Protein AF-A0A453LAT6-F1 (afdb_monomer_lite)

Radius of gyration: 29.95 Å; chains: 1; bounding box: 40×72×90 Å

Secondary structure (DSSP, 8-state):
-HHHHHHHHHHHHHHHHHHHHHHT--GGGTTHHHHHHHHHHHHHHHHHHHHHHHHT---HHHHHHHHHHHHHHHHHHHHHHHIIIIIHHHHSPPTT--SPPPPHHHHHHHHHHHHHHHHHHHHHHHHHHHHHHTTTTT-----S---------------------------------

Organism: Aegilops tauschii subsp. strangulata (NCBI:txid200361)

Structure (mmCIF, N/CA/C/O backbone):
data_AF-A0A453LAT6-F1
#
_entry.id   AF-A0A453LAT6-F1
#
loop_
_atom_site.group_PDB
_atom_site.id
_atom_site.type_symbol
_atom_site.label_atom_id
_atom_site.label_alt_id
_atom_site.label_comp_id
_atom_site.label_asym_id
_atom_site.label_entity_id
_atom_site.label_seq_id
_atom_site.pdbx_PDB_ins_code
_atom_site.Cartn_x
_atom_site.Cartn_y
_atom_site.Cartn_z
_atom_site.occupancy
_atom_site.B_iso_or_equiv
_atom_site.auth_seq_id
_atom_site.auth_comp_id
_atom_site.auth_asym_id
_atom_site.auth_atom_id
_atom_site.pdbx_PDB_model_num
ATOM 1 N N . SER A 1 1 ? 9.313 -7.463 5.739 1.00 73.19 1 SER A N 1
ATOM 2 C CA . SER A 1 1 ? 9.212 -8.700 4.926 1.00 73.19 1 SER A CA 1
ATOM 3 C C . SER A 1 1 ? 7.743 -9.042 4.680 1.00 73.19 1 SER A C 1
ATOM 5 O O . SER A 1 1 ? 6.926 -8.699 5.528 1.00 73.19 1 SER A O 1
ATOM 7 N N . ARG A 1 2 ? 7.399 -9.696 3.554 1.00 80.56 2 ARG A N 1
ATOM 8 C CA . ARG A 1 2 ? 6.024 -10.134 3.216 1.00 80.56 2 ARG A CA 1
ATOM 9 C C . ARG A 1 2 ? 5.416 -11.017 4.311 1.00 80.56 2 ARG A C 1
ATOM 11 O O . ARG A 1 2 ? 4.301 -10.762 4.738 1.00 80.56 2 ARG A O 1
ATOM 18 N N . GLN A 1 3 ? 6.182 -11.986 4.813 1.00 81.06 3 GLN A N 1
ATOM 19 C CA . GLN A 1 3 ? 5.735 -12.907 5.867 1.00 81.06 3 GLN A CA 1
ATOM 20 C C . GLN A 1 3 ? 5.352 -12.173 7.156 1.00 81.06 3 GLN A C 1
ATOM 22 O O . GLN A 1 3 ? 4.339 -12.493 7.766 1.00 81.06 3 GLN A O 1
ATOM 27 N N . LYS A 1 4 ? 6.126 -11.145 7.537 1.00 84.25 4 LYS A N 1
ATOM 28 C CA . LYS A 1 4 ? 5.795 -10.290 8.684 1.00 84.25 4 LYS A CA 1
ATOM 29 C C . LYS A 1 4 ? 4.454 -9.585 8.466 1.00 84.25 4 LYS A C 1
ATOM 31 O O . LYS A 1 4 ? 3.589 -9.689 9.318 1.00 84.25 4 LYS A O 1
ATOM 36 N N . ALA A 1 5 ? 4.259 -8.955 7.305 1.00 79.12 5 ALA A N 1
ATOM 37 C CA . ALA A 1 5 ? 3.007 -8.265 6.993 1.00 79.12 5 ALA A CA 1
ATOM 38 C C . ALA A 1 5 ? 1.793 -9.214 6.959 1.00 79.12 5 ALA A C 1
ATOM 40 O O . ALA A 1 5 ? 0.719 -8.835 7.405 1.00 79.12 5 ALA A O 1
ATOM 41 N N . GLN A 1 6 ? 1.961 -10.456 6.489 1.00 81.12 6 GLN A N 1
ATOM 42 C CA . GLN A 1 6 ? 0.904 -11.475 6.548 1.00 81.12 6 GLN A CA 1
ATOM 43 C C . GLN A 1 6 ? 0.590 -11.904 7.986 1.00 81.12 6 GLN A C 1
ATOM 45 O O . GLN A 1 6 ? -0.576 -12.039 8.339 1.00 81.12 6 GLN A O 1
ATOM 50 N N . GLY A 1 7 ? 1.616 -12.105 8.817 1.00 83.94 7 GLY A N 1
ATOM 51 C CA . GLY A 1 7 ? 1.421 -12.416 10.232 1.00 83.94 7 GLY A CA 1
ATOM 52 C C . GLY A 1 7 ? 0.743 -11.272 10.984 1.00 83.94 7 GLY A C 1
ATOM 53 O O . GLY A 1 7 ? -0.131 -11.518 11.808 1.00 83.94 7 GLY A O 1
ATOM 54 N N . ASP A 1 8 ? 1.105 -10.028 10.673 1.00 81.81 8 ASP A N 1
ATOM 55 C CA . ASP A 1 8 ? 0.485 -8.841 11.262 1.00 81.81 8 ASP A CA 1
ATOM 56 C C . ASP A 1 8 ? -0.980 -8.698 10.797 1.00 81.81 8 ASP A C 1
ATOM 58 O O . ASP A 1 8 ? -1.849 -8.473 11.635 1.00 81.81 8 ASP A O 1
ATOM 62 N N . LEU A 1 9 ? -1.293 -8.960 9.518 1.00 81.88 9 LEU A N 1
ATOM 63 C CA . LEU A 1 9 ? -2.676 -9.019 9.015 1.00 81.88 9 LEU A CA 1
ATOM 64 C C . LEU A 1 9 ? -3.521 -10.057 9.771 1.00 81.88 9 LEU A C 1
ATOM 66 O O . LEU A 1 9 ? -4.593 -9.722 10.265 1.00 81.88 9 LEU A O 1
ATOM 70 N N . GLN A 1 10 ? -3.027 -11.291 9.913 1.00 85.00 10 GLN A N 1
ATOM 71 C CA . GLN A 1 10 ? -3.750 -12.357 10.623 1.00 85.00 10 GLN A CA 1
ATOM 72 C C . GLN A 1 10 ? -3.991 -12.018 12.097 1.00 85.00 10 GLN A C 1
ATOM 74 O O . GLN A 1 10 ? -5.068 -12.282 12.632 1.00 85.00 10 GLN A O 1
ATOM 79 N N . LYS A 1 11 ? -2.998 -11.413 12.761 1.00 82.12 11 LYS A N 1
ATOM 80 C CA . LYS A 1 11 ? -3.163 -10.921 14.134 1.00 82.12 11 LYS A CA 1
ATOM 81 C C . LYS A 1 11 ? -4.267 -9.872 14.197 1.00 82.12 11 LYS A C 1
ATOM 83 O O . LYS A 1 11 ? -5.170 -10.013 15.018 1.00 82.12 11 LYS A O 1
ATOM 88 N N . PHE A 1 12 ? -4.251 -8.886 13.301 1.00 76.94 12 PHE A N 1
ATOM 89 C CA . PHE A 1 12 ? -5.271 -7.840 13.276 1.00 76.94 12 PHE A CA 1
ATOM 90 C C . PHE A 1 12 ? -6.674 -8.372 12.997 1.00 76.94 12 PHE A C 1
ATOM 92 O O . PHE A 1 12 ? -7.608 -7.963 13.679 1.00 76.94 12 PHE A O 1
ATOM 99 N N . GLU A 1 13 ? -6.838 -9.308 12.063 1.00 81.06 13 GLU A N 1
ATOM 100 C CA . GLU A 1 13 ? -8.135 -9.949 11.805 1.00 81.06 13 GLU A CA 1
ATOM 101 C C . GLU A 1 13 ? -8.683 -10.644 13.060 1.00 81.06 13 GLU A C 1
ATOM 103 O O . GLU A 1 13 ? -9.868 -10.525 13.363 1.00 81.06 13 GLU A O 1
ATOM 108 N N . SER A 1 14 ? -7.819 -11.298 13.843 1.00 79.75 14 SER A N 1
ATOM 109 C CA . SER A 1 14 ? -8.217 -11.935 15.106 1.00 79.75 14 SER A CA 1
ATOM 110 C C . SER A 1 14 ? -8.538 -10.944 16.237 1.00 79.75 14 SER A C 1
ATOM 112 O O . SER A 1 14 ? -9.263 -11.279 17.176 1.00 79.75 14 SER A O 1
ATOM 114 N N . GLU A 1 15 ? -8.003 -9.724 16.165 1.00 76.50 15 GLU A N 1
ATOM 115 C CA . GLU A 1 15 ? -8.206 -8.669 17.162 1.00 76.50 15 GLU A CA 1
ATOM 116 C C . GLU A 1 15 ? -9.337 -7.703 16.787 1.00 76.50 15 GLU A C 1
ATOM 118 O O . GLU A 1 15 ? -9.837 -6.999 17.661 1.00 76.50 15 GLU A O 1
ATOM 123 N N . LEU A 1 16 ? -9.805 -7.709 15.536 1.00 80.25 16 LEU A N 1
ATOM 124 C CA . LEU A 1 16 ? -10.801 -6.768 15.013 1.00 80.25 16 LEU A CA 1
ATOM 125 C C . LEU A 1 16 ? -12.112 -6.787 15.812 1.00 80.25 16 LEU A C 1
ATOM 127 O O . LEU A 1 16 ? -12.628 -5.722 16.149 1.00 80.25 16 LEU A O 1
ATOM 131 N N . ALA A 1 17 ? -12.600 -7.972 16.190 1.00 79.56 17 ALA A N 1
ATOM 132 C CA . ALA A 1 17 ? -13.782 -8.114 17.044 1.00 79.56 17 ALA A CA 1
ATOM 133 C C . ALA A 1 17 ? -13.577 -7.448 18.418 1.00 79.56 17 ALA A C 1
ATOM 135 O O . ALA A 1 17 ? -14.421 -6.689 18.886 1.00 79.56 17 ALA A O 1
ATOM 136 N N . LYS A 1 18 ? -12.395 -7.631 19.023 1.00 78.38 18 LYS A N 1
ATOM 137 C CA . LYS A 1 18 ? -12.048 -6.989 20.301 1.00 78.38 18 LYS A CA 1
ATOM 138 C C . LYS A 1 18 ? -11.972 -5.471 20.149 1.00 78.38 18 LYS A C 1
ATOM 140 O O . LYS A 1 18 ? -12.407 -4.749 21.036 1.00 78.38 18 LYS A O 1
ATOM 145 N N . LEU A 1 19 ? -11.439 -4.976 19.031 1.00 77.00 19 LEU A N 1
ATOM 146 C CA . LEU A 1 19 ? -11.386 -3.539 18.748 1.00 77.00 19 LEU A CA 1
ATOM 147 C C . LEU A 1 19 ? -12.774 -2.93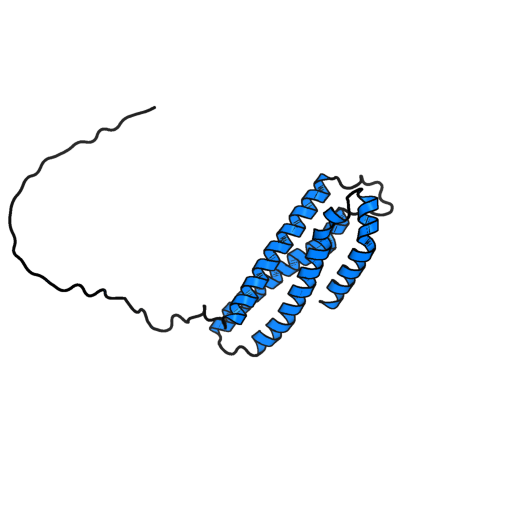5 18.566 1.00 77.00 19 LEU A C 1
ATOM 149 O O . LEU A 1 19 ? -13.022 -1.841 19.067 1.00 77.00 19 LEU A O 1
ATOM 153 N N . SER A 1 20 ? -13.670 -3.653 17.889 1.00 83.88 20 SER A N 1
ATOM 154 C CA . SER A 1 20 ? -15.076 -3.271 17.749 1.00 83.88 20 SER A CA 1
ATOM 155 C C . SER A 1 20 ? -15.739 -3.116 19.120 1.00 83.88 20 SER A C 1
ATOM 157 O O . SER A 1 20 ? -16.351 -2.082 19.389 1.00 83.88 20 SER A O 1
ATOM 159 N N . ASP A 1 21 ? -15.545 -4.091 20.013 1.00 81.25 21 ASP A N 1
ATOM 160 C CA . ASP A 1 21 ? -16.111 -4.076 21.367 1.00 81.25 21 ASP A CA 1
ATOM 161 C C . ASP A 1 21 ? -15.548 -2.941 22.231 1.00 81.25 21 ASP A C 1
ATOM 163 O O . ASP A 1 21 ? -16.291 -2.255 22.931 1.00 81.25 21 ASP A O 1
ATOM 167 N N . ILE A 1 22 ? -14.233 -2.718 22.170 1.00 77.56 22 ILE A N 1
ATOM 168 C CA . ILE A 1 22 ? -13.549 -1.699 22.973 1.00 77.56 22 ILE A CA 1
ATOM 169 C C . ILE A 1 22 ? -13.913 -0.284 22.505 1.00 77.56 22 ILE A C 1
ATOM 171 O O . ILE A 1 22 ? -14.181 0.592 23.326 1.00 77.56 22 ILE A O 1
ATOM 175 N N . LEU A 1 23 ? -13.907 -0.044 21.193 1.00 75.81 23 LEU A N 1
ATOM 176 C CA . LEU A 1 23 ? -14.172 1.282 20.633 1.00 75.81 23 LEU A CA 1
ATOM 177 C C . LEU A 1 23 ? -15.675 1.577 20.519 1.00 75.81 23 LEU A C 1
ATOM 179 O O . LEU A 1 23 ? -16.053 2.724 20.286 1.00 75.81 23 LEU A O 1
ATOM 183 N N . GLY A 1 24 ? -16.536 0.561 20.651 1.00 80.25 24 GLY A N 1
ATOM 184 C CA . GLY A 1 24 ? -17.972 0.676 20.388 1.00 80.25 24 GLY A CA 1
ATOM 185 C C . GLY A 1 24 ? -18.283 0.975 18.916 1.00 80.25 24 GLY A C 1
ATOM 186 O O . GLY A 1 24 ? -19.317 1.566 18.603 1.00 80.25 24 GLY A O 1
ATOM 187 N N . ILE A 1 25 ? -17.371 0.612 18.009 1.00 82.19 25 ILE A N 1
ATOM 188 C CA . ILE A 1 25 ? -17.444 0.916 16.578 1.00 82.19 25 ILE A CA 1
ATOM 189 C C . ILE A 1 25 ? -17.731 -0.379 15.816 1.00 82.19 25 ILE A C 1
ATOM 191 O O . ILE A 1 25 ? -16.960 -1.321 15.954 1.00 82.19 25 ILE A O 1
ATOM 195 N N . PRO A 1 26 ? -18.758 -0.429 14.947 1.00 86.50 26 PRO A N 1
ATOM 196 C CA . PRO A 1 26 ? -19.054 -1.627 14.167 1.00 86.50 26 PRO A CA 1
ATOM 197 C C . PRO A 1 26 ? -17.861 -2.094 13.326 1.00 86.50 26 PRO A C 1
ATOM 199 O O . PRO A 1 26 ? -17.211 -1.277 12.672 1.00 86.50 26 PRO A O 1
ATOM 202 N N . GLU A 1 27 ? -17.648 -3.408 13.222 1.00 83.00 27 GLU A N 1
ATOM 203 C CA . GLU A 1 27 ? -16.577 -4.008 12.404 1.00 83.00 27 GLU A CA 1
ATOM 204 C C . GLU A 1 27 ? -16.551 -3.495 10.954 1.00 83.00 27 GLU A C 1
ATOM 206 O O . GLU A 1 27 ? -15.492 -3.337 10.344 1.00 83.00 27 GLU A O 1
ATOM 211 N N . SER A 1 28 ? -17.717 -3.156 10.392 1.00 85.94 28 SER A N 1
ATOM 212 C CA . SER A 1 28 ? -17.829 -2.575 9.050 1.00 85.94 28 SER A CA 1
ATOM 213 C C . SER A 1 28 ? -17.069 -1.255 8.895 1.00 85.94 28 SER A C 1
ATOM 215 O O . SER A 1 28 ? -16.627 -0.933 7.796 1.00 85.94 28 SER A O 1
ATOM 217 N N . GLN A 1 29 ? -16.914 -0.494 9.979 1.00 85.50 29 GLN A N 1
ATOM 218 C CA . GLN A 1 29 ? -16.155 0.753 10.017 1.00 85.50 29 GLN A CA 1
ATOM 219 C C . GLN A 1 29 ? -14.652 0.525 10.249 1.00 85.50 29 GLN A C 1
ATOM 221 O O . GLN A 1 29 ? -13.890 1.480 10.133 1.00 85.50 29 GLN A O 1
ATOM 226 N N . LEU A 1 30 ? -14.221 -0.709 10.535 1.00 87.50 30 LEU A N 1
ATOM 227 C CA . LEU A 1 30 ? -12.818 -1.087 10.747 1.00 87.50 30 LEU A CA 1
ATOM 228 C C . LEU A 1 30 ? -12.169 -1.725 9.507 1.00 87.50 30 LEU A C 1
ATOM 230 O O . LEU A 1 30 ? -10.957 -1.919 9.494 1.00 87.50 30 LEU A O 1
ATOM 234 N N . LYS A 1 31 ? -12.937 -1.994 8.439 1.00 89.94 31 LYS A N 1
ATOM 235 C CA . LYS A 1 31 ? -12.467 -2.670 7.208 1.00 89.94 31 LYS A CA 1
ATOM 236 C C . LYS A 1 31 ? -11.287 -1.995 6.499 1.00 89.94 31 LYS A C 1
ATOM 238 O O . LYS A 1 31 ? -10.508 -2.671 5.839 1.00 89.94 31 LYS A O 1
ATOM 243 N N . PHE A 1 32 ? -11.098 -0.693 6.695 1.00 92.19 32 PHE A N 1
ATOM 244 C CA . PHE A 1 32 ? -9.964 0.040 6.125 1.00 92.19 32 PHE A CA 1
ATOM 245 C C . PHE A 1 32 ? -8.597 -0.461 6.639 1.00 92.19 32 PHE A C 1
ATOM 247 O O . PHE A 1 32 ? -7.585 -0.289 5.964 1.00 92.19 32 PHE A O 1
ATOM 254 N N . ILE A 1 33 ? -8.553 -1.087 7.822 1.00 91.44 33 ILE A N 1
ATOM 255 C CA . ILE A 1 33 ? -7.329 -1.638 8.420 1.00 91.44 33 ILE A CA 1
ATOM 256 C C . ILE A 1 33 ? -6.870 -2.911 7.687 1.00 91.44 33 ILE A C 1
ATOM 258 O O . ILE A 1 33 ? -5.742 -2.913 7.186 1.00 91.44 33 ILE A O 1
ATOM 262 N N . PRO A 1 34 ? -7.683 -3.986 7.575 1.00 91.06 34 PRO A N 1
ATOM 263 C CA . PRO A 1 34 ? -7.281 -5.167 6.813 1.00 91.06 34 PRO A CA 1
ATOM 264 C C . PRO A 1 34 ? -7.044 -4.851 5.330 1.00 91.06 34 PRO A C 1
ATOM 266 O O . PRO A 1 34 ? -6.132 -5.419 4.735 1.00 91.06 34 PRO A O 1
ATOM 269 N N . GLU A 1 35 ? -7.769 -3.893 4.741 1.00 93.62 35 GLU A N 1
ATOM 270 C CA . GLU A 1 35 ? -7.500 -3.416 3.375 1.00 93.62 35 GLU A CA 1
ATOM 271 C C . GLU A 1 35 ? -6.085 -2.829 3.227 1.00 93.62 35 GLU A C 1
ATOM 273 O O . GLU A 1 35 ? -5.364 -3.175 2.288 1.00 93.62 35 GLU A O 1
ATOM 278 N N . ALA A 1 36 ? -5.652 -1.987 4.172 1.00 95.88 36 ALA A N 1
ATOM 279 C CA . ALA A 1 36 ? -4.297 -1.438 4.188 1.00 95.88 36 ALA A CA 1
ATOM 280 C C . ALA A 1 36 ? -3.231 -2.537 4.316 1.00 95.88 36 ALA A C 1
ATOM 282 O O . ALA A 1 36 ? -2.221 -2.517 3.610 1.00 95.88 36 ALA A O 1
ATOM 283 N N . TRP A 1 37 ? -3.458 -3.526 5.183 1.00 94.75 37 TRP A N 1
ATOM 284 C CA . TRP A 1 37 ? -2.548 -4.659 5.353 1.00 94.75 37 TRP A CA 1
ATOM 285 C C . TRP A 1 37 ? -2.485 -5.569 4.120 1.00 94.75 37 TRP A C 1
ATOM 287 O O . TRP A 1 37 ? -1.382 -5.962 3.729 1.00 94.75 37 TRP A O 1
ATOM 297 N N . SER A 1 38 ? -3.615 -5.844 3.458 1.00 94.69 38 SER A N 1
ATOM 298 C CA . SER A 1 38 ? -3.636 -6.567 2.176 1.00 94.69 38 SER A CA 1
ATOM 299 C C . SER A 1 38 ? -2.807 -5.832 1.128 1.00 94.69 38 SER A C 1
ATOM 301 O O . SER A 1 38 ? -1.900 -6.417 0.533 1.00 94.69 38 SER A O 1
ATOM 303 N N . GLN A 1 39 ? -3.018 -4.517 0.994 1.00 96.94 39 GLN A N 1
ATOM 304 C CA . GLN A 1 39 ? -2.236 -3.678 0.088 1.00 96.94 39 GLN A CA 1
ATOM 305 C C . GLN A 1 39 ? -0.734 -3.762 0.407 1.00 96.94 39 GLN A C 1
ATOM 307 O O . GLN A 1 39 ? 0.073 -3.926 -0.502 1.00 96.94 39 GLN A O 1
ATOM 312 N N . ILE A 1 40 ? -0.331 -3.708 1.684 1.00 97.25 40 ILE A N 1
ATOM 313 C CA . ILE A 1 40 ? 1.081 -3.849 2.082 1.00 97.25 40 ILE A CA 1
ATOM 314 C C . ILE A 1 40 ? 1.651 -5.203 1.632 1.00 97.25 40 ILE A C 1
ATOM 316 O O . ILE A 1 40 ? 2.782 -5.262 1.140 1.00 97.25 40 ILE A O 1
ATOM 320 N N . VAL A 1 41 ? 0.907 -6.296 1.811 1.00 95.50 41 VAL A N 1
ATOM 321 C CA . VAL A 1 41 ? 1.335 -7.645 1.407 1.00 95.50 41 VAL A CA 1
ATOM 322 C C . VAL A 1 41 ? 1.505 -7.736 -0.111 1.00 95.50 41 VAL A C 1
ATOM 324 O O . VAL A 1 41 ? 2.541 -8.221 -0.573 1.00 95.50 41 VAL A O 1
ATOM 327 N N . GLU A 1 42 ? 0.532 -7.240 -0.872 1.00 96.44 42 GLU A N 1
ATOM 328 C CA . GLU A 1 42 ? 0.550 -7.222 -2.338 1.00 96.44 42 GLU A CA 1
ATOM 329 C C . GLU A 1 42 ? 1.702 -6.372 -2.878 1.00 96.44 42 GLU A C 1
ATOM 331 O O . GLU A 1 42 ? 2.509 -6.853 -3.673 1.00 96.44 42 GLU A O 1
ATOM 336 N N . CYS A 1 43 ? 1.869 -5.152 -2.367 1.00 97.94 43 CYS A N 1
ATOM 337 C CA . CYS A 1 43 ? 2.972 -4.268 -2.729 1.00 97.94 43 CYS A CA 1
ATOM 338 C C . CYS A 1 43 ? 4.338 -4.926 -2.478 1.00 97.94 43 CYS A C 1
ATOM 340 O O . CYS A 1 43 ? 5.235 -4.865 -3.317 1.00 97.94 43 CYS A O 1
ATOM 342 N N . ARG A 1 44 ? 4.510 -5.631 -1.349 1.00 96.56 44 ARG A N 1
ATOM 343 C CA . ARG A 1 44 ? 5.749 -6.382 -1.075 1.00 96.56 44 ARG A CA 1
ATOM 344 C C . ARG A 1 44 ? 5.974 -7.519 -2.067 1.00 96.56 44 ARG A C 1
ATOM 346 O O . ARG A 1 44 ? 7.127 -7.803 -2.383 1.00 96.56 44 ARG A O 1
ATOM 353 N N . GLN A 1 45 ? 4.913 -8.170 -2.540 1.00 96.19 45 GLN A N 1
ATOM 354 C CA . GLN A 1 45 ? 5.022 -9.198 -3.570 1.00 96.19 45 GLN A CA 1
ATOM 355 C C . GLN A 1 45 ? 5.433 -8.598 -4.916 1.00 96.19 45 GLN A C 1
ATOM 357 O O . GLN A 1 45 ? 6.310 -9.157 -5.572 1.00 96.19 45 GLN A O 1
ATOM 362 N N . VAL A 1 46 ? 4.846 -7.463 -5.304 1.00 97.00 46 VAL A N 1
ATOM 363 C CA . VAL A 1 46 ? 5.237 -6.739 -6.521 1.00 97.00 46 VAL A CA 1
ATOM 364 C C . VAL A 1 46 ? 6.717 -6.376 -6.457 1.00 97.00 46 VAL A C 1
ATOM 366 O O . VAL A 1 46 ? 7.446 -6.711 -7.384 1.00 97.00 46 VAL A O 1
ATOM 369 N N . LEU A 1 47 ? 7.192 -5.817 -5.336 1.00 96.69 47 LEU A N 1
ATOM 370 C CA . LEU A 1 47 ? 8.605 -5.452 -5.185 1.00 96.69 47 LEU A CA 1
ATOM 371 C C . LEU A 1 47 ? 9.556 -6.635 -5.395 1.00 96.69 47 LEU A C 1
ATOM 373 O O . LEU A 1 47 ? 10.577 -6.489 -6.057 1.00 96.69 47 LEU A O 1
ATOM 377 N N . GLN A 1 48 ? 9.228 -7.828 -4.886 1.00 95.06 48 GLN A N 1
ATOM 378 C CA . GLN A 1 48 ? 10.053 -9.021 -5.128 1.00 95.06 48 GLN A CA 1
ATOM 379 C C . GLN A 1 48 ? 10.237 -9.300 -6.626 1.00 95.06 48 GLN A C 1
ATOM 381 O O . GLN A 1 48 ? 11.346 -9.607 -7.064 1.00 95.06 48 GLN A O 1
ATOM 386 N N . TRP A 1 49 ? 9.167 -9.1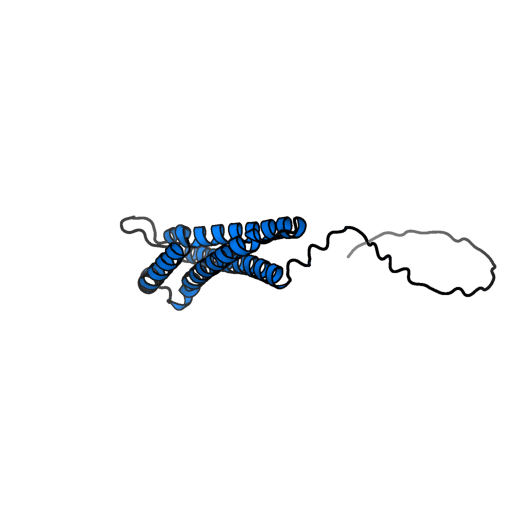64 -7.409 1.00 95.88 49 TRP A N 1
ATOM 387 C CA . TRP A 1 49 ? 9.215 -9.353 -8.855 1.00 95.88 49 TRP A CA 1
ATOM 388 C C . TRP A 1 49 ? 9.891 -8.186 -9.573 1.00 95.88 49 TRP A C 1
ATOM 390 O O . TRP A 1 49 ? 10.615 -8.425 -10.536 1.00 95.88 49 TRP A O 1
ATOM 400 N N . THR A 1 50 ? 9.735 -6.946 -9.099 1.00 95.62 50 THR A N 1
ATOM 401 C CA . THR A 1 50 ? 10.417 -5.796 -9.710 1.00 95.62 50 THR A CA 1
ATOM 402 C C . THR A 1 50 ? 11.923 -5.849 -9.501 1.00 95.62 50 THR A C 1
ATOM 404 O O . THR A 1 50 ? 12.661 -5.512 -10.418 1.00 95.62 50 THR A O 1
ATOM 407 N N . TYR A 1 51 ? 12.406 -6.348 -8.359 1.00 92.69 51 TYR A N 1
ATOM 408 C CA . TYR A 1 51 ? 13.838 -6.604 -8.168 1.00 92.69 51 TYR A CA 1
ATOM 409 C C . TYR A 1 51 ? 14.378 -7.629 -9.174 1.00 92.69 51 TYR A C 1
ATOM 411 O O . TYR A 1 51 ? 15.449 -7.419 -9.743 1.00 92.69 51 TYR A O 1
ATOM 419 N N . ALA A 1 52 ? 13.630 -8.706 -9.438 1.00 94.75 52 ALA A N 1
ATOM 420 C CA . ALA A 1 52 ? 14.001 -9.675 -10.466 1.00 94.75 52 ALA A CA 1
ATOM 421 C C . ALA A 1 52 ? 13.980 -9.048 -11.871 1.00 94.75 52 ALA A C 1
ATOM 423 O O . ALA A 1 52 ? 14.920 -9.239 -12.635 1.00 94.75 52 ALA A O 1
ATOM 424 N N . TYR A 1 53 ? 12.954 -8.257 -12.194 1.00 94.00 53 TYR A N 1
ATOM 425 C CA . TYR A 1 53 ? 12.857 -7.537 -13.465 1.00 94.00 53 TYR A CA 1
ATOM 426 C C . TYR A 1 53 ? 14.040 -6.578 -13.673 1.00 94.00 53 TYR A C 1
ATOM 428 O O . TYR A 1 53 ? 14.710 -6.635 -14.701 1.00 94.00 53 TYR A O 1
ATOM 436 N N . GLY A 1 54 ? 14.339 -5.738 -12.678 1.00 93.38 54 GLY A N 1
ATOM 437 C CA . GLY A 1 54 ? 15.416 -4.751 -12.739 1.00 93.38 54 GLY A CA 1
ATOM 438 C C . GLY A 1 54 ? 16.807 -5.369 -12.899 1.00 93.38 54 GLY A C 1
ATOM 439 O O . GLY A 1 54 ? 17.658 -4.763 -13.542 1.00 93.38 54 GLY A O 1
ATOM 440 N N . TYR A 1 55 ? 17.032 -6.584 -12.382 1.00 93.12 55 TYR A N 1
ATOM 441 C CA . TYR A 1 55 ? 18.289 -7.322 -12.570 1.00 93.12 55 TYR A CA 1
ATOM 442 C C . TYR A 1 55 ? 18.565 -7.667 -14.042 1.00 93.12 55 TYR A C 1
ATOM 444 O O . TYR A 1 55 ? 19.716 -7.638 -14.472 1.00 93.12 55 TYR A O 1
ATOM 452 N N . TYR A 1 56 ? 17.522 -7.978 -14.814 1.00 93.31 56 TYR A N 1
ATOM 453 C CA . TYR A 1 56 ? 17.639 -8.334 -16.233 1.00 93.31 56 TYR A CA 1
ATOM 454 C C . TYR A 1 56 ? 17.483 -7.136 -17.182 1.00 93.31 56 TYR A C 1
ATOM 456 O O . TYR A 1 56 ? 17.509 -7.319 -18.397 1.00 93.31 56 TYR A O 1
ATOM 464 N N . LEU A 1 57 ? 17.321 -5.920 -16.653 1.00 92.69 57 LEU A N 1
ATOM 465 C CA . LEU A 1 57 ? 17.147 -4.712 -17.452 1.00 92.69 57 LEU A CA 1
ATOM 466 C C . LEU A 1 57 ? 18.511 -4.106 -17.819 1.00 92.69 57 LEU A C 1
ATOM 468 O O . LEU A 1 57 ? 19.193 -3.533 -16.971 1.00 92.69 57 LEU A O 1
ATOM 472 N N . ASP A 1 58 ? 18.895 -4.224 -19.090 1.00 90.00 58 ASP A N 1
ATOM 473 C CA . ASP A 1 58 ? 20.198 -3.823 -19.641 1.00 90.00 58 ASP A CA 1
ATOM 474 C C . ASP A 1 58 ? 20.227 -2.395 -20.221 1.00 90.00 58 ASP A C 1
ATOM 476 O O . ASP A 1 58 ? 21.278 -1.748 -20.259 1.00 90.00 58 ASP A O 1
ATOM 480 N N . ASP A 1 59 ? 19.075 -1.867 -20.636 1.00 93.06 59 ASP A N 1
ATOM 481 C CA . ASP A 1 59 ? 18.930 -0.485 -21.093 1.00 93.06 59 ASP A CA 1
ATOM 482 C C . ASP A 1 59 ? 19.064 0.500 -19.921 1.00 93.06 59 ASP A C 1
ATOM 484 O O . ASP A 1 59 ? 18.212 0.570 -19.030 1.00 93.06 59 ASP A O 1
ATOM 488 N N . LYS A 1 60 ? 20.126 1.315 -19.952 1.00 90.12 60 LYS A N 1
ATOM 489 C CA . LYS A 1 60 ? 20.420 2.293 -18.899 1.00 90.12 60 LYS A CA 1
ATOM 490 C C . LYS A 1 60 ? 19.292 3.309 -18.694 1.00 90.12 60 LYS A C 1
ATOM 492 O O . LYS A 1 60 ? 18.982 3.645 -17.556 1.00 90.12 60 LYS A O 1
ATOM 497 N N . ALA A 1 61 ? 18.708 3.839 -19.764 1.00 90.69 61 ALA A N 1
ATOM 498 C CA . ALA A 1 61 ? 17.707 4.891 -19.636 1.00 90.69 61 ALA A CA 1
ATOM 499 C C . ALA A 1 61 ? 16.418 4.322 -19.023 1.00 90.69 61 ALA A C 1
ATOM 501 O O . ALA A 1 61 ? 15.833 4.926 -18.120 1.00 90.69 61 ALA A O 1
ATOM 502 N N . LYS A 1 62 ? 16.012 3.125 -19.463 1.00 93.38 62 LYS A N 1
ATOM 503 C CA . LYS A 1 62 ? 14.903 2.386 -18.848 1.00 93.38 62 LYS A CA 1
ATOM 504 C C . LYS A 1 62 ? 15.196 2.042 -17.391 1.00 93.38 62 LYS A C 1
ATOM 506 O O . LYS A 1 62 ? 14.296 2.151 -16.564 1.00 93.38 62 LYS A O 1
ATOM 511 N N . ASN A 1 63 ? 16.437 1.670 -17.072 1.00 93.88 63 ASN A N 1
ATOM 512 C CA . ASN A 1 63 ? 16.867 1.385 -15.706 1.00 93.88 63 ASN A CA 1
ATOM 513 C C . ASN A 1 63 ? 16.743 2.615 -14.796 1.00 93.88 63 ASN A C 1
ATOM 515 O O . ASN A 1 63 ? 16.121 2.514 -13.743 1.00 93.88 63 ASN A O 1
ATOM 519 N N . ASP A 1 64 ? 17.228 3.783 -15.230 1.00 93.38 64 ASP A N 1
ATOM 520 C CA . ASP A 1 64 ? 17.133 5.026 -14.453 1.00 93.38 64 ASP A CA 1
ATOM 521 C C . ASP A 1 64 ? 15.657 5.379 -14.138 1.00 93.38 64 ASP A C 1
ATOM 523 O O . ASP A 1 64 ? 15.317 5.723 -13.003 1.00 93.38 64 ASP A O 1
ATOM 527 N N . PHE A 1 65 ? 14.754 5.249 -15.121 1.00 94.50 65 PHE A N 1
ATOM 528 C CA . PHE A 1 65 ? 13.318 5.491 -14.925 1.00 94.50 65 PHE A CA 1
ATOM 529 C C . PHE A 1 65 ? 12.649 4.434 -14.036 1.00 94.50 65 PHE A C 1
ATOM 531 O O . PHE A 1 65 ? 11.853 4.771 -13.159 1.00 94.50 65 PHE A O 1
ATOM 538 N N . PHE A 1 66 ? 12.997 3.161 -14.224 1.00 95.62 66 PHE A N 1
ATOM 539 C CA . PHE A 1 66 ? 12.515 2.065 -13.391 1.00 95.62 66 PHE A CA 1
ATOM 540 C C . PHE A 1 66 ? 12.903 2.257 -11.918 1.00 95.62 66 PHE A C 1
ATOM 542 O O . PHE A 1 66 ? 12.043 2.149 -11.046 1.00 95.62 66 PHE A O 1
ATOM 549 N N . VAL A 1 67 ? 14.165 2.601 -11.639 1.00 95.50 67 VAL A N 1
ATOM 550 C CA . VAL A 1 67 ? 14.657 2.858 -10.275 1.00 95.50 67 VAL A CA 1
ATOM 551 C C . VAL A 1 67 ? 13.898 4.016 -9.630 1.00 95.50 67 VAL A C 1
ATOM 553 O O . VAL A 1 67 ? 13.544 3.937 -8.454 1.00 95.50 67 VAL A O 1
ATOM 556 N N . TYR A 1 68 ? 13.591 5.067 -10.395 1.00 96.19 68 TYR A N 1
ATOM 557 C CA . TYR A 1 68 ? 12.755 6.166 -9.912 1.00 96.19 68 TYR A CA 1
ATOM 558 C C . TYR A 1 68 ? 11.345 5.693 -9.515 1.00 96.19 68 TYR A C 1
ATOM 560 O O . TYR A 1 68 ? 10.910 5.951 -8.392 1.00 96.19 68 TYR A O 1
ATOM 568 N N . LEU A 1 69 ? 10.651 4.957 -10.392 1.00 96.69 69 LEU A N 1
ATOM 569 C CA . LEU A 1 69 ? 9.308 4.435 -10.105 1.00 96.69 69 LEU A CA 1
ATOM 570 C C . LEU A 1 69 ? 9.299 3.489 -8.898 1.00 96.69 69 LEU A C 1
ATOM 572 O O . LEU A 1 69 ? 8.419 3.581 -8.040 1.00 96.69 69 LEU A O 1
ATOM 576 N N . GLN A 1 70 ? 10.290 2.598 -8.815 1.00 97.44 70 GLN A N 1
ATOM 577 C CA . GLN A 1 70 ? 10.439 1.686 -7.687 1.00 97.44 70 GLN A CA 1
ATOM 578 C C . GLN A 1 70 ? 10.680 2.458 -6.383 1.00 97.44 70 GLN A C 1
ATOM 580 O O . GLN A 1 70 ? 10.042 2.153 -5.378 1.00 97.44 70 GLN A O 1
ATOM 585 N N . GLY A 1 71 ? 11.531 3.488 -6.398 1.00 97.62 71 GLY A N 1
ATOM 586 C CA . GLY A 1 71 ? 11.807 4.324 -5.227 1.00 97.62 71 GLY A CA 1
ATOM 587 C C . GLY A 1 71 ? 10.569 5.057 -4.698 1.00 97.62 71 GLY A C 1
ATOM 588 O O . GLY A 1 71 ? 10.324 5.064 -3.489 1.00 97.62 71 GLY A O 1
ATOM 589 N N . GLU A 1 72 ? 9.743 5.616 -5.587 1.00 97.88 72 GLU A N 1
ATOM 590 C CA . GLU A 1 72 ? 8.472 6.249 -5.207 1.00 97.88 72 GLU A CA 1
ATOM 591 C C . GLU A 1 72 ? 7.503 5.237 -4.571 1.00 97.88 72 GLU A C 1
ATOM 593 O O . GLU A 1 72 ? 6.918 5.503 -3.512 1.00 97.88 72 GLU A O 1
ATOM 598 N N . ALA A 1 73 ? 7.381 4.047 -5.169 1.00 97.94 73 ALA A N 1
ATOM 599 C CA . ALA A 1 73 ? 6.539 2.968 -4.663 1.00 97.94 73 ALA A CA 1
ATOM 600 C C . ALA A 1 73 ? 7.009 2.451 -3.292 1.00 97.94 73 ALA A C 1
ATOM 602 O O . ALA A 1 73 ? 6.198 2.313 -2.372 1.00 97.94 73 ALA A O 1
ATOM 603 N N . GLU A 1 74 ? 8.312 2.227 -3.108 1.00 98.06 74 GLU A N 1
ATOM 604 C CA . GLU A 1 74 ? 8.894 1.797 -1.831 1.00 98.06 74 GLU A CA 1
ATOM 605 C C . GLU A 1 74 ? 8.704 2.844 -0.728 1.00 98.06 74 GLU A C 1
ATOM 607 O O . GLU A 1 74 ? 8.297 2.507 0.386 1.00 98.06 74 GLU A O 1
ATOM 612 N N . SER A 1 75 ? 8.915 4.124 -1.045 1.00 97.69 75 SER A N 1
ATOM 613 C CA . SER A 1 75 ? 8.682 5.238 -0.119 1.00 97.69 75 SER A CA 1
ATOM 614 C C . SER A 1 75 ? 7.206 5.364 0.282 1.00 97.69 75 SER A C 1
ATOM 616 O O . SER A 1 75 ? 6.878 5.613 1.448 1.00 97.69 75 SER A O 1
ATOM 618 N N . GLY A 1 76 ? 6.280 5.184 -0.667 1.00 97.75 76 GLY A N 1
ATOM 619 C CA . GLY A 1 76 ? 4.844 5.091 -0.387 1.00 97.75 76 GLY A CA 1
ATOM 620 C C . GLY A 1 76 ? 4.513 3.931 0.556 1.00 97.75 76 GLY A C 1
ATOM 621 O O . GLY A 1 76 ? 3.894 4.137 1.603 1.00 97.75 76 GLY A O 1
ATOM 622 N N . LEU A 1 77 ? 5.008 2.735 0.231 1.00 98.19 77 LEU A N 1
ATOM 623 C CA . LEU A 1 77 ? 4.784 1.520 1.009 1.00 98.19 77 LEU A CA 1
ATOM 624 C C . LEU A 1 77 ? 5.308 1.626 2.442 1.00 98.19 77 LEU A C 1
ATOM 626 O O . LEU A 1 77 ? 4.628 1.190 3.369 1.00 98.19 77 LEU A O 1
ATOM 630 N N . GLU A 1 78 ? 6.492 2.201 2.646 1.00 97.12 78 GLU A N 1
ATOM 631 C CA . GLU A 1 78 ? 7.069 2.332 3.984 1.00 97.12 78 GLU A CA 1
ATOM 632 C C . GLU A 1 78 ? 6.249 3.289 4.859 1.00 97.12 78 GLU A C 1
ATOM 634 O O . GLU A 1 78 ? 6.002 3.002 6.032 1.00 97.12 78 GLU A O 1
ATOM 639 N N . ARG A 1 79 ? 5.737 4.389 4.286 1.00 97.75 79 ARG A N 1
ATOM 640 C CA . ARG A 1 79 ? 4.824 5.305 4.992 1.00 97.75 79 ARG A CA 1
ATOM 641 C C . ARG A 1 79 ? 3.521 4.613 5.390 1.00 97.75 79 ARG A C 1
ATOM 643 O O . ARG A 1 79 ? 3.094 4.756 6.537 1.00 97.75 79 ARG A O 1
ATOM 650 N N . LEU A 1 80 ? 2.915 3.860 4.470 1.00 97.75 80 LEU A N 1
ATOM 651 C CA . LEU A 1 80 ? 1.701 3.089 4.737 1.00 97.75 80 LEU A CA 1
ATOM 652 C C . LEU A 1 80 ? 1.932 2.050 5.839 1.00 97.75 80 LEU A C 1
ATOM 654 O O . LEU A 1 80 ? 1.193 2.013 6.820 1.00 97.75 80 LEU A O 1
ATOM 658 N N . HIS A 1 81 ? 2.989 1.249 5.711 1.00 95.75 81 HIS A N 1
ATOM 659 C CA . HIS A 1 81 ? 3.318 0.201 6.671 1.00 95.75 81 HIS A CA 1
ATOM 660 C C . HIS A 1 81 ? 3.618 0.766 8.061 1.00 95.75 81 HIS A C 1
ATOM 662 O O . HIS A 1 81 ? 3.104 0.251 9.048 1.00 95.75 81 HIS A O 1
ATOM 668 N N . LYS A 1 82 ? 4.367 1.872 8.148 1.00 94.19 82 LYS A N 1
ATOM 669 C CA . LYS A 1 82 ? 4.622 2.558 9.418 1.00 94.19 82 LYS A CA 1
ATOM 670 C C . LYS A 1 82 ? 3.328 3.028 10.086 1.00 94.19 82 LYS A C 1
ATOM 672 O O . LYS A 1 82 ? 3.196 2.872 11.296 1.00 94.19 82 LYS A O 1
ATOM 677 N N . CYS A 1 83 ? 2.393 3.595 9.321 1.00 94.44 83 CYS A N 1
ATOM 678 C CA . CYS A 1 83 ? 1.101 4.036 9.847 1.00 94.44 83 CYS A CA 1
ATOM 679 C C . CYS A 1 83 ? 0.269 2.847 10.354 1.00 94.44 83 CYS A C 1
ATOM 681 O O . CYS A 1 83 ? -0.212 2.877 11.484 1.00 94.44 83 CYS A O 1
ATOM 683 N N . ALA A 1 84 ? 0.178 1.775 9.562 1.00 92.12 84 ALA A N 1
ATOM 684 C CA . ALA A 1 84 ? -0.556 0.563 9.922 1.00 92.12 84 ALA A CA 1
ATOM 685 C C . ALA A 1 84 ? 0.023 -0.149 11.157 1.00 92.12 84 ALA A C 1
ATOM 687 O O . ALA A 1 84 ? -0.732 -0.694 11.953 1.00 92.12 84 ALA A O 1
ATOM 688 N N . GLU A 1 85 ? 1.348 -0.140 11.328 1.0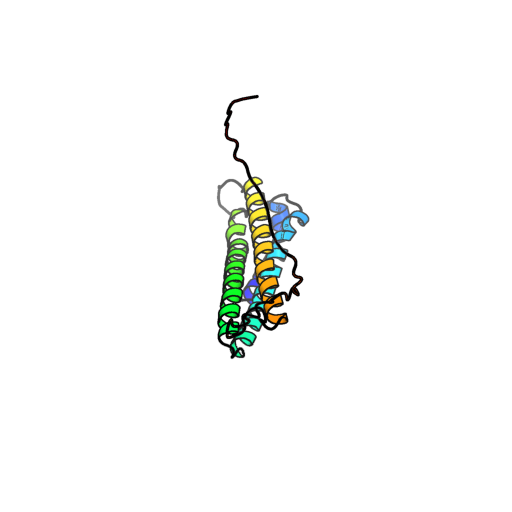0 88.88 85 GLU A N 1
ATOM 689 C CA . GLU A 1 85 ? 2.025 -0.813 12.442 1.00 88.88 85 GLU A CA 1
ATOM 690 C C . GLU A 1 85 ? 2.058 0.032 13.720 1.00 88.88 85 GLU A C 1
ATOM 692 O O . GLU A 1 85 ? 1.903 -0.507 14.808 1.00 88.88 85 GLU A O 1
ATOM 697 N N . LYS A 1 86 ? 2.298 1.346 13.623 1.00 87.12 86 LYS A N 1
ATOM 698 C CA . LYS A 1 86 ? 2.589 2.178 14.805 1.00 87.12 86 LYS A CA 1
ATOM 699 C C . LYS A 1 86 ? 1.432 3.063 15.223 1.00 87.12 86 LYS A C 1
ATOM 701 O O . LYS A 1 86 ? 1.146 3.153 16.414 1.00 87.12 86 LYS A O 1
ATOM 706 N N . ASP A 1 87 ? 0.775 3.712 14.268 1.00 85.69 87 ASP A N 1
ATOM 707 C CA . ASP A 1 87 ? -0.233 4.726 14.588 1.00 85.69 87 ASP A CA 1
ATOM 708 C C . ASP A 1 87 ? -1.512 4.079 15.134 1.00 85.69 87 ASP A C 1
ATOM 710 O O . ASP A 1 87 ? -2.217 4.689 15.932 1.00 85.69 87 ASP A O 1
ATOM 714 N N . ILE A 1 88 ? -1.771 2.814 14.788 1.00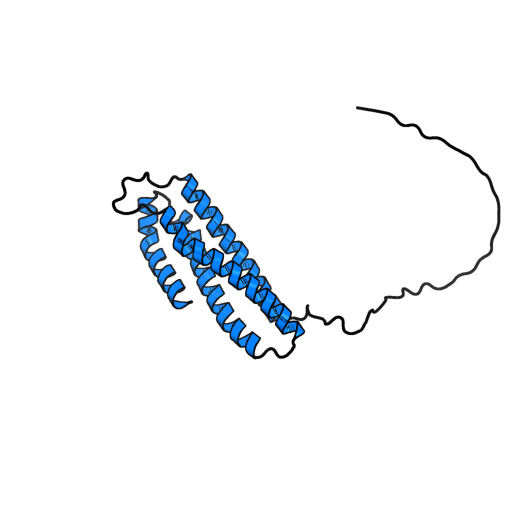 82.38 88 ILE A N 1
ATOM 715 C CA . ILE A 1 88 ? -2.886 2.048 15.350 1.00 82.38 88 ILE A CA 1
ATOM 716 C C . ILE A 1 88 ? -2.782 1.909 16.871 1.00 82.38 88 ILE A C 1
ATOM 718 O O . ILE A 1 88 ? -3.780 2.038 17.564 1.00 82.38 88 ILE A O 1
ATOM 722 N N . HIS A 1 89 ? -1.581 1.749 17.433 1.00 81.56 89 HIS A N 1
ATOM 723 C CA . HIS A 1 89 ? -1.408 1.653 18.884 1.00 81.56 89 HIS A CA 1
ATOM 724 C C . HIS A 1 89 ? -1.757 2.951 19.624 1.00 81.56 89 HIS A C 1
ATOM 726 O O . HIS A 1 89 ? -1.978 2.909 20.830 1.00 81.56 89 HIS A O 1
ATOM 732 N N . ALA A 1 90 ? -1.827 4.087 18.923 1.00 80.62 90 ALA A N 1
ATOM 733 C CA . ALA A 1 90 ? -2.257 5.355 19.505 1.00 80.62 90 ALA A CA 1
ATOM 734 C C . ALA A 1 90 ? -3.781 5.421 19.714 1.00 80.62 90 ALA A C 1
ATOM 736 O O . ALA A 1 90 ? -4.242 6.162 20.575 1.00 80.62 90 ALA A O 1
ATOM 737 N N . ILE A 1 91 ? -4.554 4.637 18.951 1.00 78.62 91 ILE A N 1
ATOM 738 C CA . ILE A 1 91 ? -6.018 4.552 19.076 1.00 78.62 91 ILE A CA 1
ATOM 739 C C . ILE A 1 91 ? -6.476 3.343 19.903 1.00 78.62 91 ILE A C 1
ATOM 741 O O . ILE A 1 91 ? -7.668 3.191 20.157 1.00 78.62 91 ILE A O 1
ATOM 745 N N . LEU A 1 92 ? -5.549 2.475 20.317 1.00 74.88 92 LEU A N 1
ATOM 746 C CA . LEU A 1 92 ? -5.848 1.345 21.190 1.00 74.88 92 LEU A CA 1
ATOM 747 C C . LEU A 1 92 ? -5.718 1.757 22.656 1.00 74.88 92 LEU A C 1
ATOM 749 O O . LEU A 1 92 ? -4.720 2.379 23.024 1.00 74.88 92 LEU A O 1
ATOM 753 N N . PRO A 1 93 ? -6.667 1.373 23.526 1.00 66.50 93 PRO A N 1
ATOM 754 C CA . PRO A 1 93 ? -6.477 1.557 24.951 1.00 66.50 93 PRO A CA 1
ATOM 755 C C . PRO A 1 93 ? -5.301 0.709 25.415 1.00 66.50 93 PRO A C 1
ATOM 757 O O . PRO A 1 93 ? -5.234 -0.502 25.189 1.00 66.50 93 PRO A O 1
ATOM 760 N N . LYS A 1 94 ? -4.357 1.364 26.079 1.00 67.12 94 LYS A N 1
ATOM 761 C CA . LYS A 1 94 ? -3.203 0.696 26.658 1.00 67.12 94 LYS A CA 1
ATOM 762 C C . LYS A 1 94 ? -3.615 0.064 27.980 1.00 67.12 94 LYS A C 1
ATOM 764 O O . LYS A 1 94 ? -4.124 0.737 28.875 1.00 67.12 94 LYS A O 1
ATOM 769 N N . ALA A 1 95 ? -3.401 -1.241 28.104 1.00 56.12 95 ALA A N 1
ATOM 770 C CA . ALA A 1 95 ? -3.708 -1.961 29.329 1.00 56.12 95 ALA A CA 1
ATOM 771 C C . ALA A 1 95 ? -2.893 -1.386 30.504 1.00 56.12 95 ALA A C 1
ATOM 773 O O . ALA A 1 95 ? -1.668 -1.473 30.510 1.00 56.12 95 ALA A O 1
ATOM 774 N N . GLY A 1 96 ? -3.584 -0.819 31.498 1.00 57.56 96 GLY A N 1
ATOM 775 C CA . GLY A 1 96 ? -2.983 -0.346 32.749 1.00 57.56 96 GLY A CA 1
ATOM 776 C C . GLY A 1 96 ? -2.592 1.135 32.806 1.00 57.56 96 GLY A C 1
ATOM 777 O O . GLY A 1 96 ? -2.081 1.556 33.840 1.00 57.56 96 GLY A O 1
ATOM 778 N N . GLU A 1 97 ? -2.842 1.933 31.761 1.00 57.00 97 GLU A N 1
ATOM 779 C CA . GLU A 1 97 ? -2.644 3.390 31.814 1.00 57.00 97 GLU A CA 1
ATOM 780 C C . GLU A 1 97 ? -3.955 4.107 32.189 1.00 57.00 97 GLU A C 1
ATOM 782 O O . GLU A 1 97 ? -5.011 3.837 31.624 1.00 57.00 97 GLU A O 1
ATOM 787 N N . THR A 1 98 ? -3.876 5.045 33.138 1.00 56.72 98 THR A N 1
ATOM 788 C CA . THR A 1 98 ? -4.962 5.955 33.566 1.00 56.72 98 THR A CA 1
ATOM 789 C C . THR A 1 98 ? -5.251 7.063 32.542 1.00 56.72 98 THR A C 1
ATOM 791 O O . THR A 1 98 ? -5.965 8.020 32.846 1.00 56.72 98 THR A O 1
ATOM 794 N N . GLU A 1 99 ? -4.648 6.977 31.356 1.00 58.50 99 GLU A N 1
ATOM 795 C CA . GLU A 1 99 ? -4.812 7.955 30.288 1.00 58.50 99 GLU A CA 1
ATOM 796 C C . GLU A 1 99 ? -6.235 7.881 29.711 1.00 58.50 99 GLU A C 1
ATOM 798 O O . GLU A 1 99 ? -6.817 6.793 29.613 1.00 58.50 99 GLU A O 1
ATOM 803 N N . PRO A 1 100 ? -6.828 9.030 29.342 1.00 62.16 100 PRO A N 1
ATOM 804 C CA . PRO A 1 100 ? -8.160 9.064 28.765 1.00 62.16 100 PRO A CA 1
ATOM 805 C C . PRO A 1 100 ? -8.208 8.233 27.479 1.00 62.16 100 PRO A C 1
ATOM 807 O O . PRO A 1 100 ? -7.289 8.250 26.660 1.00 62.16 100 PRO A O 1
ATOM 810 N N . LEU A 1 101 ? -9.312 7.505 27.315 1.00 65.69 101 LEU A N 1
ATOM 811 C CA . LEU A 1 101 ? -9.601 6.718 26.121 1.00 65.69 101 LEU A CA 1
ATOM 812 C C . LEU A 1 101 ? -9.490 7.631 24.879 1.00 65.69 101 LEU A C 1
ATOM 814 O O . LEU A 1 101 ? -10.003 8.756 24.935 1.00 65.69 101 LEU A O 1
ATOM 818 N N . PRO A 1 102 ? -8.823 7.199 23.790 1.00 70.38 102 PRO A N 1
ATOM 819 C CA . PRO A 1 102 ? -8.658 8.025 22.599 1.00 70.38 102 PRO A CA 1
ATOM 820 C C . PRO A 1 102 ? -10.014 8.505 22.083 1.00 70.38 102 PRO A C 1
ATOM 822 O O . PRO A 1 102 ? -11.008 7.773 22.109 1.00 70.38 102 PRO A O 1
ATOM 825 N N . SER A 1 103 ? -10.072 9.763 21.651 1.00 80.50 103 SER A N 1
ATOM 826 C CA . SER A 1 103 ? -11.333 10.373 21.252 1.00 80.50 103 SER A CA 1
ATOM 827 C C . SER A 1 103 ? -11.818 9.808 19.915 1.00 80.50 103 SER A C 1
ATOM 829 O O . SER A 1 103 ? -11.043 9.334 19.080 1.00 80.50 103 SER A O 1
ATOM 831 N N . LEU A 1 104 ? -13.125 9.921 19.657 1.00 81.69 104 LEU A N 1
ATOM 832 C CA . LEU A 1 104 ? -13.691 9.589 18.345 1.00 81.69 104 LEU A CA 1
ATOM 833 C C . LEU A 1 104 ? -13.034 10.407 17.214 1.00 81.69 104 LEU A C 1
ATOM 835 O O . LEU A 1 104 ? -12.961 9.946 16.075 1.00 81.69 104 LEU A O 1
ATOM 839 N N . GLN A 1 105 ? -12.547 11.611 17.527 1.00 86.62 105 GLN A N 1
ATOM 840 C CA . GLN A 1 105 ? -11.816 12.454 16.587 1.00 86.62 105 GLN A CA 1
ATOM 841 C C . GLN A 1 105 ? -10.461 11.831 16.220 1.00 86.62 105 GLN A C 1
ATOM 843 O O . GLN A 1 105 ? -10.180 11.692 15.031 1.00 86.62 105 GLN A O 1
ATOM 848 N N . ASP A 1 106 ? -9.688 11.362 17.203 1.00 87.12 106 ASP A N 1
ATOM 849 C CA . ASP A 1 106 ? -8.389 10.706 16.974 1.00 87.12 106 ASP A CA 1
ATOM 850 C C . ASP A 1 106 ? -8.542 9.447 16.107 1.00 87.12 106 ASP A C 1
ATOM 852 O O . ASP A 1 106 ? -7.769 9.208 15.174 1.00 87.12 106 ASP A O 1
ATOM 856 N N . PHE A 1 107 ? -9.597 8.663 16.357 1.00 87.25 107 PHE A N 1
ATOM 857 C CA . PHE A 1 107 ? -9.934 7.506 15.527 1.00 87.25 107 PHE A CA 1
ATOM 858 C C . PHE A 1 107 ? -10.241 7.905 14.076 1.00 87.25 107 PHE A C 1
ATOM 860 O O . PHE A 1 107 ? -9.740 7.281 13.136 1.00 87.25 107 PHE A O 1
ATOM 867 N N . ASN A 1 108 ? -11.060 8.941 13.872 1.00 89.94 108 ASN A N 1
ATOM 868 C CA . ASN A 1 108 ? -11.408 9.406 12.531 1.00 89.94 108 ASN A CA 1
ATOM 869 C C . ASN A 1 108 ? -10.186 9.954 11.784 1.00 89.94 108 ASN A C 1
ATOM 871 O O . ASN A 1 108 ? -10.032 9.692 10.590 1.00 89.94 108 ASN A O 1
ATOM 875 N N . GLU A 1 109 ? -9.291 10.657 12.475 1.00 92.50 109 GLU A N 1
ATOM 876 C CA . GLU A 1 109 ? -8.031 11.133 11.903 1.00 92.50 109 GLU A CA 1
ATOM 877 C C . GLU A 1 109 ? -7.133 9.973 11.472 1.00 92.50 109 GLU A C 1
ATOM 879 O O . GLU A 1 109 ? -6.643 9.962 10.338 1.00 92.50 109 GLU A O 1
ATOM 884 N N . PHE A 1 110 ? -6.981 8.953 12.322 1.00 92.56 110 PHE A N 1
ATOM 885 C CA . PHE A 1 110 ? -6.261 7.731 11.966 1.00 92.56 110 PHE A CA 1
ATOM 886 C C . PHE A 1 110 ? -6.880 7.045 10.745 1.00 92.56 110 PHE A C 1
ATOM 888 O O . PHE A 1 110 ? -6.167 6.697 9.802 1.00 92.56 110 PHE A O 1
ATOM 895 N N . ARG A 1 111 ? -8.208 6.896 10.718 1.00 93.00 111 ARG A N 1
ATOM 896 C CA . ARG A 1 111 ? -8.920 6.281 9.596 1.00 93.00 111 ARG A CA 1
ATOM 897 C C . ARG A 1 111 ? -8.658 7.009 8.284 1.00 93.00 111 ARG A C 1
ATOM 899 O O . ARG A 1 111 ? -8.309 6.369 7.291 1.00 93.00 111 ARG A O 1
ATOM 906 N N . VAL A 1 112 ? -8.828 8.331 8.269 1.00 95.75 112 VAL A N 1
ATOM 907 C CA . VAL A 1 112 ? -8.600 9.157 7.074 1.00 95.75 112 VAL A CA 1
ATOM 908 C C . VAL A 1 112 ? -7.145 9.046 6.623 1.00 95.75 112 VAL A C 1
ATOM 910 O O . VAL A 1 112 ? -6.882 8.860 5.434 1.00 95.75 112 VAL A O 1
ATOM 913 N N . LYS A 1 113 ? -6.199 9.091 7.566 1.00 96.69 113 LYS A N 1
ATOM 914 C CA . LYS A 1 113 ? -4.768 8.959 7.285 1.00 96.69 113 LYS A CA 1
ATOM 915 C C . LYS A 1 113 ? -4.422 7.601 6.674 1.00 96.69 113 LYS A C 1
ATOM 917 O O . LYS A 1 113 ? -3.761 7.563 5.635 1.00 96.69 113 LYS A O 1
ATOM 922 N N . LEU A 1 114 ? -4.872 6.500 7.278 1.00 96.69 114 LEU A N 1
ATOM 923 C CA . LEU A 1 114 ? -4.558 5.151 6.808 1.00 96.69 114 LEU A CA 1
ATOM 924 C C . LEU A 1 114 ? -5.188 4.878 5.436 1.00 96.69 114 LEU A C 1
ATOM 926 O O . LEU A 1 114 ? -4.505 4.397 4.531 1.00 96.69 114 LEU A O 1
ATOM 930 N N . ALA A 1 115 ? -6.458 5.246 5.246 1.00 96.75 115 ALA A N 1
ATOM 931 C CA . ALA A 1 115 ? -7.139 5.102 3.961 1.00 96.75 115 ALA A CA 1
ATOM 932 C C . ALA A 1 115 ? -6.470 5.947 2.861 1.00 96.75 115 ALA A C 1
ATOM 934 O O . ALA A 1 115 ? -6.231 5.456 1.755 1.00 96.75 115 ALA A O 1
ATOM 935 N N . GLY A 1 116 ? -6.095 7.192 3.174 1.00 97.81 116 GLY A N 1
ATOM 936 C CA . GLY A 1 116 ? -5.383 8.074 2.249 1.00 97.81 116 GLY A CA 1
ATOM 937 C C . GLY A 1 116 ? -4.023 7.510 1.831 1.00 97.81 116 GLY A C 1
ATOM 938 O O . GLY A 1 116 ? -3.731 7.427 0.638 1.00 97.81 116 GLY A O 1
ATOM 939 N N . LEU A 1 117 ? -3.213 7.049 2.791 1.00 98.19 117 LEU A N 1
ATOM 940 C CA . LEU A 1 117 ? -1.933 6.391 2.504 1.00 98.19 117 LEU A CA 1
ATOM 941 C C . LEU A 1 117 ? -2.114 5.115 1.679 1.00 98.19 117 LEU A C 1
ATOM 943 O O . LEU A 1 117 ? -1.302 4.850 0.793 1.00 98.19 117 LEU A O 1
ATOM 947 N N . THR A 1 118 ? -3.178 4.351 1.931 1.00 98.19 118 THR A N 1
ATOM 948 C CA . THR A 1 118 ? -3.496 3.133 1.172 1.00 98.19 118 THR A CA 1
ATOM 949 C C . THR A 1 118 ? -3.772 3.468 -0.290 1.00 98.19 118 THR A C 1
ATOM 951 O O . THR A 1 118 ? -3.173 2.866 -1.180 1.00 98.19 118 THR A O 1
ATOM 954 N N . SER A 1 119 ? -4.601 4.485 -0.550 1.00 98.06 119 SER A N 1
ATOM 955 C CA . SER A 1 119 ? -4.911 4.940 -1.910 1.00 98.06 119 SER A CA 1
ATOM 956 C C . SER A 1 119 ? -3.685 5.496 -2.635 1.00 98.06 119 SER A C 1
ATOM 958 O O . SER A 1 119 ? -3.448 5.144 -3.787 1.00 98.06 119 SER A O 1
ATOM 960 N N . VAL A 1 120 ? -2.883 6.332 -1.972 1.00 98.06 120 VAL A N 1
ATOM 961 C CA . VAL A 1 120 ? -1.664 6.898 -2.571 1.00 98.06 120 VAL A CA 1
ATOM 962 C C . VAL A 1 120 ? -0.650 5.798 -2.891 1.00 98.06 120 VAL A C 1
ATOM 964 O O . VAL A 1 120 ? -0.072 5.788 -3.974 1.00 98.06 120 VAL A O 1
ATOM 967 N N . THR A 1 121 ? -0.465 4.841 -1.979 1.00 98.44 121 THR A N 1
ATOM 968 C CA . THR A 1 121 ? 0.436 3.699 -2.196 1.00 98.44 121 THR A CA 1
ATOM 969 C C . THR A 1 121 ? -0.031 2.846 -3.365 1.00 98.44 121 THR A C 1
ATOM 971 O O . THR A 1 121 ? 0.787 2.480 -4.203 1.00 98.44 121 THR A O 1
ATOM 974 N N . ARG A 1 122 ? -1.338 2.576 -3.465 1.00 98.31 122 ARG A N 1
ATOM 975 C CA . ARG A 1 122 ? -1.910 1.855 -4.604 1.00 98.31 122 ARG A CA 1
ATOM 976 C C . ARG A 1 122 ? -1.566 2.540 -5.925 1.00 98.31 122 ARG A C 1
ATOM 978 O O . ARG A 1 122 ? -1.035 1.876 -6.805 1.00 98.31 122 ARG A O 1
ATOM 985 N N . ASN A 1 123 ? -1.747 3.858 -6.019 1.00 98.06 123 ASN A N 1
ATOM 986 C CA . ASN A 1 123 ? -1.433 4.607 -7.239 1.00 98.06 123 ASN A CA 1
ATOM 987 C C . ASN A 1 123 ? 0.046 4.478 -7.643 1.00 98.06 123 ASN A C 1
ATOM 989 O O . ASN A 1 123 ? 0.347 4.305 -8.821 1.00 98.06 123 ASN A O 1
ATOM 993 N N . TYR A 1 124 ? 0.984 4.530 -6.688 1.00 98.25 124 TYR A N 1
ATOM 994 C CA . TYR A 1 124 ? 2.404 4.334 -7.004 1.00 98.25 124 TYR A CA 1
ATOM 995 C C . TYR A 1 124 ? 2.683 2.946 -7.592 1.00 98.25 124 TYR A C 1
ATOM 997 O O . TYR A 1 124 ? 3.437 2.826 -8.557 1.00 98.25 124 TYR A O 1
ATOM 1005 N N . PHE A 1 125 ? 2.067 1.903 -7.033 1.00 98.25 125 PHE A N 1
ATOM 1006 C CA . PHE A 1 125 ? 2.231 0.535 -7.521 1.00 98.25 125 PHE A CA 1
ATOM 1007 C C . PHE A 1 125 ? 1.518 0.288 -8.852 1.00 98.25 125 PHE A C 1
ATOM 1009 O O . PHE A 1 125 ? 2.080 -0.389 -9.705 1.00 98.25 125 PHE A O 1
ATOM 1016 N N . GLU A 1 126 ? 0.335 0.861 -9.067 1.00 97.50 126 GLU A N 1
ATOM 1017 C CA . GLU A 1 126 ? -0.358 0.812 -10.359 1.00 97.50 126 GLU A CA 1
ATOM 1018 C C . GLU A 1 126 ? 0.480 1.475 -11.455 1.00 97.50 126 GLU A C 1
ATOM 1020 O O . GLU A 1 126 ? 0.694 0.871 -12.502 1.00 97.50 126 GLU A O 1
ATOM 1025 N N . ASN A 1 127 ? 1.039 2.659 -11.189 1.00 96.44 127 ASN A N 1
ATOM 1026 C CA . ASN A 1 127 ? 1.930 3.342 -12.130 1.00 96.44 127 ASN A CA 1
ATOM 1027 C C . ASN A 1 127 ? 3.188 2.514 -12.431 1.00 96.44 127 ASN A C 1
ATOM 1029 O O . ASN A 1 127 ? 3.601 2.416 -13.585 1.00 96.44 127 ASN A O 1
ATOM 1033 N N . LEU A 1 128 ? 3.791 1.902 -11.404 1.00 97.31 128 LEU A N 1
ATOM 1034 C CA . LEU A 1 128 ? 4.949 1.023 -11.566 1.00 97.31 128 LEU A CA 1
ATOM 1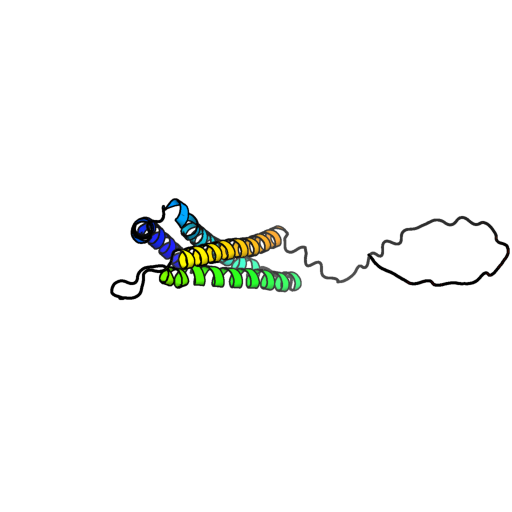035 C C . LEU A 1 128 ? 4.610 -0.180 -12.453 1.00 97.31 128 LEU A C 1
ATOM 1037 O O . LEU A 1 128 ? 5.322 -0.442 -13.417 1.00 97.31 128 LEU A O 1
ATOM 1041 N N . VAL A 1 129 ? 3.521 -0.892 -12.159 1.00 96.94 129 VAL A N 1
ATOM 1042 C CA . VAL A 1 129 ? 3.107 -2.076 -12.925 1.00 96.94 129 VAL A CA 1
ATOM 1043 C C . VAL A 1 129 ? 2.751 -1.704 -14.363 1.00 96.94 129 VAL A C 1
ATOM 1045 O O . VAL A 1 129 ? 3.253 -2.345 -15.280 1.00 96.94 129 VAL A O 1
ATOM 1048 N N . GLN A 1 130 ? 1.992 -0.628 -14.583 1.00 96.38 130 GLN A N 1
ATOM 1049 C CA . GLN A 1 130 ? 1.650 -0.159 -15.931 1.00 96.38 130 GLN A CA 1
ATOM 1050 C C . GLN A 1 130 ? 2.894 0.202 -16.751 1.00 96.38 130 GLN A C 1
ATOM 1052 O O . GLN A 1 130 ? 2.987 -0.153 -17.925 1.00 96.38 130 GLN A O 1
ATOM 1057 N N . ALA A 1 131 ? 3.881 0.866 -16.142 1.00 95.12 131 ALA A N 1
ATOM 1058 C CA . ALA A 1 131 ? 5.130 1.199 -16.822 1.00 95.12 131 ALA A CA 1
ATOM 1059 C C . ALA A 1 131 ? 5.936 -0.056 -17.208 1.00 95.12 131 ALA A C 1
ATOM 1061 O O . ALA A 1 131 ? 6.553 -0.091 -18.276 1.00 95.12 131 ALA A O 1
ATOM 1062 N N . LEU A 1 132 ? 5.915 -1.092 -16.362 1.00 94.25 132 LEU A N 1
ATOM 1063 C CA . LEU A 1 132 ? 6.538 -2.387 -16.648 1.00 94.25 132 LEU A CA 1
ATOM 1064 C C . LEU A 1 132 ? 5.805 -3.142 -17.765 1.00 94.25 132 LEU A C 1
ATOM 1066 O O . LEU A 1 132 ? 6.453 -3.652 -18.676 1.00 94.25 132 LEU A O 1
ATOM 1070 N N . GLU A 1 133 ? 4.471 -3.169 -17.740 1.00 94.38 133 GLU A N 1
ATOM 1071 C CA . GLU A 1 133 ? 3.634 -3.776 -18.785 1.00 94.38 133 GLU A CA 1
ATOM 1072 C C . GLU A 1 133 ? 3.819 -3.086 -20.144 1.00 94.38 133 GLU A C 1
ATOM 1074 O O . GLU A 1 133 ? 3.849 -3.750 -21.180 1.00 94.38 133 GLU A O 1
ATOM 1079 N N . ALA A 1 134 ? 4.022 -1.766 -20.140 1.00 93.75 134 ALA A N 1
ATOM 1080 C CA . ALA A 1 134 ? 4.350 -0.974 -21.322 1.00 93.75 134 ALA A CA 1
ATOM 1081 C C . ALA A 1 134 ? 5.831 -1.073 -21.744 1.00 93.75 134 ALA A C 1
ATOM 1083 O O . ALA A 1 134 ? 6.268 -0.338 -22.628 1.00 93.75 134 ALA A O 1
ATOM 1084 N N . GLY A 1 135 ? 6.642 -1.920 -21.101 1.00 92.25 135 GLY A N 1
ATOM 1085 C CA . GLY A 1 135 ? 8.049 -2.126 -21.463 1.00 92.25 135 GLY A CA 1
ATOM 1086 C C . GLY A 1 135 ? 8.942 -0.893 -21.278 1.00 92.25 135 GLY A C 1
ATOM 1087 O O . GLY A 1 135 ? 9.997 -0.794 -21.923 1.00 92.25 135 GLY A O 1
ATOM 1088 N N . LEU A 1 136 ? 8.526 0.042 -20.413 1.00 92.00 136 LEU A N 1
ATOM 1089 C CA . LEU A 1 136 ? 9.197 1.316 -20.132 1.00 92.00 136 LEU A CA 1
ATOM 1090 C C . LEU A 1 136 ? 9.387 2.178 -21.397 1.00 92.00 136 LEU A C 1
ATOM 1092 O O . LEU A 1 136 ? 10.393 2.873 -21.550 1.00 92.00 136 LEU A O 1
ATOM 1096 N N . GLU A 1 137 ? 8.431 2.114 -22.330 1.00 84.25 137 GLU A N 1
ATOM 1097 C CA . GLU A 1 137 ? 8.491 2.812 -23.622 1.00 84.25 137 GLU A CA 1
ATOM 1098 C C . GLU A 1 137 ? 8.497 4.344 -23.525 1.00 84.25 137 GLU A C 1
ATOM 1100 O O . GLU A 1 137 ? 8.953 4.998 -24.464 1.00 84.25 137 GLU A O 1
ATOM 1105 N N . ASP A 1 138 ? 8.049 4.921 -22.407 1.00 73.69 138 ASP A N 1
ATOM 1106 C CA . ASP A 1 138 ? 8.072 6.372 -22.174 1.00 73.69 138 ASP A CA 1
ATOM 1107 C C . ASP A 1 138 ? 9.498 6.937 -22.122 1.00 73.69 138 ASP A C 1
ATOM 1109 O O . ASP A 1 138 ? 9.720 8.122 -22.389 1.00 73.69 138 ASP A O 1
ATOM 1113 N N . VAL A 1 139 ? 10.495 6.077 -21.889 1.00 71.56 139 VAL A N 1
ATOM 1114 C CA . VAL A 1 139 ? 11.912 6.414 -22.026 1.00 71.56 139 VAL A CA 1
ATOM 1115 C C . VAL A 1 139 ? 12.343 6.280 -23.485 1.00 71.56 139 VAL A C 1
ATOM 1117 O O . VAL A 1 139 ? 13.259 5.540 -23.843 1.00 71.56 139 VAL A O 1
ATOM 1120 N N . ARG A 1 140 ? 11.692 7.024 -24.382 1.00 55.81 140 ARG A N 1
ATOM 1121 C CA . ARG A 1 140 ? 12.286 7.273 -25.697 1.00 55.81 140 ARG A CA 1
ATOM 1122 C C . ARG A 1 140 ? 13.428 8.244 -25.483 1.00 55.81 140 ARG A C 1
ATOM 1124 O O . ARG A 1 140 ? 13.208 9.445 -25.335 1.00 55.81 140 ARG A O 1
ATOM 1131 N N . VAL A 1 141 ? 14.648 7.708 -25.460 1.00 50.88 141 VAL A N 1
ATOM 1132 C CA . VAL A 1 141 ? 15.883 8.487 -25.540 1.00 50.88 141 VAL A CA 1
ATOM 1133 C C . VAL A 1 141 ? 15.673 9.548 -26.617 1.00 50.88 141 VAL A C 1
ATOM 1135 O O . VAL A 1 141 ? 15.411 9.229 -27.778 1.00 50.88 141 VAL A O 1
ATOM 1138 N N . THR A 1 142 ? 15.776 10.822 -26.249 1.00 46.12 142 THR A N 1
ATOM 1139 C CA . THR A 1 142 ? 15.875 11.953 -27.177 1.00 46.12 142 THR A CA 1
ATOM 1140 C C . THR A 1 142 ? 17.230 11.910 -27.896 1.00 46.12 142 THR A C 1
ATOM 1142 O O . THR A 1 142 ? 17.994 12.865 -27.919 1.00 46.12 142 THR A O 1
ATOM 1145 N N . GLY A 1 143 ? 17.543 10.769 -28.502 1.00 48.19 143 GLY A N 1
ATOM 1146 C CA . GLY A 1 143 ? 18.670 10.517 -29.378 1.00 48.19 143 GLY A CA 1
ATOM 1147 C C . GLY A 1 143 ? 18.156 10.490 -30.807 1.00 48.19 143 GLY A C 1
ATOM 1148 O O . GLY A 1 143 ? 17.999 9.431 -31.395 1.00 48.19 143 GLY A O 1
ATOM 1149 N N . GLY A 1 144 ? 17.867 11.675 -31.349 1.00 48.06 144 GLY A N 1
ATOM 1150 C CA . GLY A 1 144 ? 17.660 11.871 -32.782 1.00 48.06 144 GLY A CA 1
ATOM 1151 C C . GLY A 1 144 ? 16.272 11.513 -33.316 1.00 48.06 144 GLY A C 1
ATOM 1152 O O . GLY A 1 144 ? 16.074 10.452 -33.887 1.00 48.06 144 GLY A O 1
ATOM 1153 N N . GLN A 1 145 ? 15.344 12.469 -33.257 1.00 39.44 145 GLN A N 1
ATOM 1154 C CA . GLN A 1 145 ? 14.679 13.020 -34.447 1.00 39.44 145 GLN A CA 1
ATOM 1155 C C . GLN A 1 145 ? 13.615 14.027 -34.010 1.00 39.44 145 GLN A C 1
ATOM 1157 O O . GLN A 1 145 ? 12.459 13.701 -33.747 1.00 39.44 145 GLN A O 1
ATOM 1162 N N . SER A 1 146 ? 14.000 15.300 -34.027 1.00 41.00 146 SER A N 1
ATOM 1163 C CA . SER A 1 146 ? 13.068 16.405 -34.207 1.00 41.00 146 SER A CA 1
ATOM 1164 C C . SER A 1 146 ? 12.413 16.255 -35.585 1.00 41.00 146 SER A C 1
ATOM 1166 O O . SER A 1 146 ? 12.846 16.879 -36.554 1.00 41.00 146 SER A O 1
ATOM 1168 N N . THR A 1 147 ? 11.366 15.435 -35.717 1.00 42.66 147 THR A N 1
ATOM 1169 C CA . THR A 1 147 ? 10.478 15.520 -36.883 1.00 42.66 147 THR A CA 1
ATOM 1170 C C . THR A 1 147 ? 9.640 16.783 -36.734 1.00 42.66 147 THR A C 1
ATOM 1172 O O . THR A 1 147 ? 8.489 16.798 -36.307 1.00 42.66 147 THR A O 1
ATOM 1175 N N . SER A 1 148 ? 10.268 17.902 -37.093 1.00 41.56 148 SER A N 1
ATOM 1176 C CA . SER A 1 148 ? 9.573 19.136 -37.414 1.00 41.56 148 SER A CA 1
ATOM 1177 C C . SER A 1 148 ? 8.556 18.805 -38.503 1.00 41.56 148 SER A C 1
ATOM 1179 O O . SER A 1 148 ? 8.920 18.659 -39.670 1.00 41.56 148 SER A O 1
ATOM 1181 N N . LYS A 1 149 ? 7.277 18.667 -38.137 1.00 43.00 149 LYS A N 1
ATOM 1182 C CA . LYS A 1 149 ? 6.164 18.629 -39.090 1.00 43.00 149 LYS A CA 1
ATOM 1183 C C . LYS A 1 149 ? 6.124 19.977 -39.816 1.00 43.00 149 LYS A C 1
ATOM 1185 O O . LYS A 1 149 ? 5.391 20.887 -39.435 1.00 43.00 149 LYS A O 1
ATOM 1190 N N . LYS A 1 150 ? 6.932 20.126 -40.872 1.00 38.50 150 LYS A N 1
ATOM 1191 C CA . LYS A 1 150 ? 6.790 21.207 -41.849 1.00 38.50 150 LYS A CA 1
ATOM 1192 C C . LYS A 1 150 ? 5.473 20.978 -42.579 1.00 38.50 150 LYS A C 1
ATOM 1194 O O . LYS A 1 150 ? 5.382 20.176 -43.503 1.00 38.50 150 LYS A O 1
ATOM 1199 N N . LYS A 1 151 ? 4.434 21.689 -42.142 1.00 36.50 151 LYS A N 1
ATOM 1200 C CA . LYS A 1 151 ? 3.178 21.811 -42.876 1.00 36.50 151 LYS A CA 1
ATOM 1201 C C . LYS A 1 151 ? 3.472 22.562 -44.175 1.00 36.50 151 LYS A C 1
ATOM 1203 O O . LYS A 1 151 ? 3.635 23.780 -44.170 1.00 36.50 151 LYS A O 1
ATOM 1208 N N . ALA A 1 152 ? 3.572 21.826 -45.277 1.00 37.50 152 ALA A N 1
ATOM 1209 C CA . ALA A 1 152 ? 3.602 22.399 -46.612 1.00 37.50 152 ALA A CA 1
ATOM 1210 C C . ALA A 1 152 ? 2.304 23.191 -46.840 1.00 37.50 152 ALA A C 1
ATOM 1212 O O . ALA A 1 152 ? 1.205 22.646 -46.731 1.00 37.50 152 ALA A O 1
ATOM 1213 N N . ARG A 1 153 ? 2.418 24.487 -47.141 1.00 36.28 153 ARG A N 1
ATOM 1214 C CA . ARG A 1 153 ? 1.343 25.252 -47.777 1.00 36.28 153 ARG A CA 1
ATOM 1215 C C . ARG A 1 153 ? 1.893 25.870 -49.051 1.00 36.28 153 ARG A C 1
ATOM 1217 O O . ARG A 1 153 ? 2.828 26.663 -49.034 1.00 36.28 153 ARG A O 1
ATOM 1224 N N . THR A 1 154 ? 1.306 25.408 -50.141 1.00 36.78 154 THR A N 1
ATOM 1225 C CA . THR A 1 154 ? 1.508 25.793 -51.530 1.00 36.78 154 THR A CA 1
ATOM 1226 C C . THR A 1 154 ? 1.269 27.284 -51.755 1.00 36.78 154 THR A C 1
ATOM 1228 O O . THR A 1 154 ? 0.347 27.879 -51.196 1.00 36.78 154 THR A O 1
ATOM 1231 N N . ALA A 1 155 ? 2.108 27.867 -52.607 1.00 38.91 155 ALA A N 1
ATOM 1232 C CA . ALA A 1 155 ? 2.051 29.251 -53.043 1.00 38.91 155 ALA A CA 1
ATOM 1233 C C . ALA A 1 155 ? 0.819 29.543 -53.918 1.00 38.91 155 ALA A C 1
ATOM 1235 O O . ALA A 1 155 ? 0.471 28.752 -54.790 1.00 38.91 155 ALA A O 1
ATOM 1236 N N . SER A 1 156 ? 0.243 30.738 -53.768 1.00 38.06 156 SER A N 1
ATOM 1237 C CA . SER A 1 156 ? -0.455 31.414 -54.863 1.00 38.06 156 SER A CA 1
ATOM 1238 C C . SER A 1 156 ? -0.173 32.917 -54.811 1.00 38.06 156 SER A C 1
ATOM 1240 O O . SER A 1 156 ? -0.362 33.577 -53.791 1.00 38.06 156 SER A O 1
ATOM 1242 N N . LYS A 1 157 ? 0.358 33.430 -55.924 1.00 40.97 157 LYS A N 1
ATOM 1243 C CA . LYS A 1 157 ? 0.672 34.839 -56.196 1.00 40.97 157 LYS A CA 1
ATOM 1244 C C . LYS A 1 157 ? -0.619 35.627 -56.440 1.00 40.97 157 LYS A C 1
ATOM 1246 O O . LYS A 1 157 ? -1.401 35.199 -57.282 1.00 40.97 157 LYS A O 1
ATOM 1251 N N . ARG A 1 158 ? -0.724 36.859 -55.911 1.00 33.75 158 ARG A N 1
ATOM 1252 C CA . ARG A 1 158 ? -1.108 38.051 -56.707 1.00 33.75 158 ARG A CA 1
ATOM 1253 C C . ARG A 1 158 ? -0.925 39.399 -55.969 1.00 33.75 158 ARG A C 1
ATOM 1255 O O . ARG A 1 158 ? -1.383 39.570 -54.853 1.00 33.75 158 ARG A O 1
ATOM 1262 N N . LYS A 1 159 ? -0.218 40.279 -56.697 1.00 38.81 159 LYS A N 1
ATOM 1263 C CA . LYS A 1 159 ? 0.108 41.732 -56.696 1.00 38.81 159 LYS A CA 1
ATOM 1264 C C . LYS A 1 159 ? -0.475 42.777 -55.691 1.00 38.81 159 LYS A C 1
ATOM 1266 O O . LYS A 1 159 ? -1.490 42.525 -55.061 1.00 38.81 159 LYS A O 1
ATOM 1271 N N . PRO A 1 160 ? 0.167 43.980 -55.609 1.00 42.97 160 PRO A N 1
ATOM 1272 C CA . PRO A 1 160 ? 0.098 44.929 -54.485 1.00 42.97 160 PRO A CA 1
ATOM 1273 C C . PRO A 1 160 ? -0.647 46.268 -54.758 1.00 42.97 160 PRO A C 1
ATOM 1275 O O . PRO A 1 160 ? -1.081 46.538 -55.878 1.00 42.97 160 PRO A O 1
ATOM 1278 N N . SER A 1 161 ? -0.617 47.145 -53.734 1.00 30.83 161 SER A N 1
ATOM 1279 C CA . SER A 1 161 ? -1.005 48.582 -53.651 1.00 30.83 161 SER A CA 1
ATOM 1280 C C . SER A 1 161 ? -2.447 48.841 -53.160 1.00 30.83 161 SER A C 1
ATOM 1282 O O . SER A 1 161 ? -3.323 48.042 -53.450 1.00 30.83 161 SER A O 1
ATOM 1284 N N . ALA A 1 162 ? -2.799 49.882 -52.389 1.00 34.91 162 ALA A N 1
ATOM 1285 C CA . ALA A 1 162 ? -2.160 51.154 -52.027 1.00 34.91 162 ALA A CA 1
ATOM 1286 C C . ALA A 1 162 ? -2.845 51.788 -50.780 1.00 34.91 162 ALA A C 1
ATOM 1288 O O . ALA A 1 162 ? -3.974 51.415 -50.490 1.00 34.91 162 ALA A O 1
ATOM 1289 N N . LYS A 1 163 ? -2.208 52.827 -50.183 1.00 32.72 163 LYS A N 1
ATOM 1290 C CA . LYS A 1 163 ? -2.774 53.956 -49.373 1.00 32.72 163 LYS A CA 1
ATOM 1291 C C . LYS A 1 163 ? -3.574 53.586 -48.100 1.00 32.72 163 LYS A C 1
ATOM 1293 O O . LYS A 1 163 ? -4.467 52.769 -48.142 1.00 32.72 163 LYS A O 1
ATOM 1298 N N . GLY A 1 164 ? -3.410 54.180 -46.917 1.00 29.72 164 GLY A N 1
ATOM 1299 C CA . GLY A 1 164 ? -2.905 55.484 -46.480 1.00 29.72 164 GLY A CA 1
ATOM 1300 C C . GLY A 1 164 ? -3.817 55.988 -45.333 1.00 29.72 164 GLY A C 1
ATOM 1301 O O . GLY A 1 164 ? -5.008 55.702 -45.370 1.00 29.72 164 GLY A O 1
ATOM 1302 N N . LYS A 1 165 ? -3.262 56.780 -44.392 1.00 37.78 165 LYS A N 1
ATOM 1303 C CA . LYS A 1 165 ? -3.877 57.469 -43.210 1.00 37.78 165 LYS A CA 1
ATOM 1304 C C . LYS A 1 165 ? -4.015 56.595 -41.947 1.00 37.78 165 LYS A C 1
ATOM 1306 O O . LYS A 1 165 ? -4.674 55.573 -41.980 1.00 37.78 165 LYS A O 1
ATOM 1311 N N . SER A 1 166 ? -3.296 56.836 -40.842 1.00 31.34 166 SER A N 1
ATOM 1312 C CA . SER A 1 166 ? -3.180 58.020 -39.953 1.00 31.34 166 SER A CA 1
ATOM 1313 C C . SER A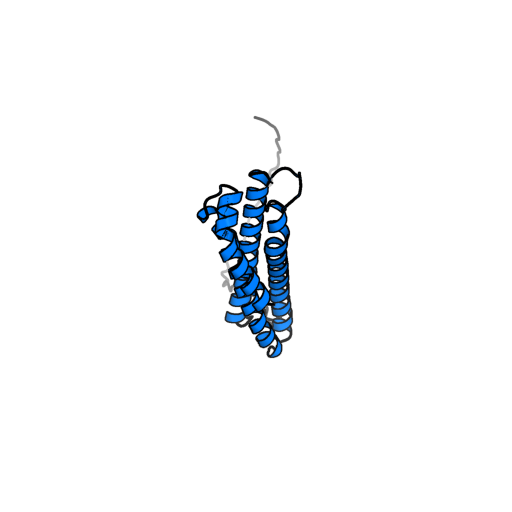 1 166 ? -4.488 58.413 -39.251 1.00 31.34 166 SER A C 1
ATOM 1315 O O . SER A 1 166 ? -5.455 58.774 -39.914 1.00 31.34 166 SER A O 1
ATOM 1317 N N . GLY A 1 167 ? -4.470 58.391 -37.911 1.00 35.94 167 GLY A N 1
ATOM 1318 C CA . GLY A 1 167 ? -5.552 58.840 -37.019 1.00 35.94 167 GLY A CA 1
ATOM 1319 C C . GLY A 1 167 ? -5.634 57.971 -35.754 1.00 35.94 167 GLY A C 1
ATOM 1320 O O . GLY A 1 167 ? -6.340 56.979 -35.741 1.00 35.94 167 GLY A O 1
ATOM 1321 N N . ARG A 1 168 ? -4.747 58.123 -34.765 1.00 38.66 168 ARG A N 1
ATOM 1322 C CA . ARG A 1 168 ? -4.801 59.105 -33.661 1.00 38.66 168 ARG A CA 1
ATOM 1323 C C . ARG A 1 168 ? -5.910 58.803 -32.627 1.00 38.66 168 ARG A C 1
ATOM 1325 O O . ARG A 1 168 ? -7.025 59.271 -32.762 1.00 38.66 168 ARG A O 1
ATOM 1332 N N . ASN A 1 169 ? -5.475 58.158 -31.536 1.00 35.94 169 ASN A N 1
ATOM 1333 C CA . ASN A 1 169 ? -5.680 58.575 -30.138 1.00 35.94 169 ASN A CA 1
ATOM 1334 C C . ASN A 1 169 ? -7.111 58.501 -29.547 1.00 35.94 169 ASN A C 1
ATOM 1336 O O . ASN A 1 169 ? -7.966 59.296 -29.909 1.00 35.94 169 ASN A O 1
ATOM 1340 N N . LYS A 1 170 ? -7.315 57.719 -28.476 1.00 45.53 170 LYS A N 1
ATOM 1341 C CA . LYS A 1 170 ? -7.239 58.196 -27.075 1.00 45.53 170 LYS A CA 1
ATOM 1342 C C . LYS A 1 170 ? -7.694 57.126 -26.074 1.00 45.53 170 LYS A C 1
ATOM 1344 O O . LYS A 1 170 ? -8.667 56.414 -26.281 1.00 45.53 170 LYS A O 1
ATOM 1349 N N . LYS A 1 171 ? -6.969 57.097 -24.955 1.00 41.44 171 LYS A N 1
ATOM 1350 C CA . LYS A 1 171 ? -7.331 56.487 -23.672 1.00 41.44 171 LYS A CA 1
ATOM 1351 C C . LYS A 1 171 ? -8.528 57.205 -23.024 1.00 41.44 171 LYS A C 1
ATOM 1353 O O . LYS A 1 171 ? -8.563 58.432 -23.045 1.00 41.44 171 LYS A O 1
ATOM 1358 N N . ALA A 1 172 ? -9.359 56.439 -22.323 1.00 45.91 172 ALA A N 1
ATOM 1359 C CA . ALA A 1 172 ? -10.044 56.758 -21.057 1.00 45.91 172 ALA A CA 1
ATOM 1360 C C . ALA A 1 172 ? -10.469 55.383 -20.491 1.00 45.91 172 ALA A C 1
ATOM 1362 O O . ALA A 1 172 ? -11.132 54.639 -21.199 1.00 45.91 172 ALA A O 1
ATOM 1363 N N . ARG A 1 173 ? -9.879 54.797 -19.439 1.00 39.00 173 ARG A N 1
ATOM 1364 C CA . ARG A 1 173 ? -9.812 55.140 -18.004 1.00 39.00 173 ARG A CA 1
ATOM 1365 C C . ARG A 1 173 ? -11.191 55.417 -17.381 1.00 39.00 173 ARG A C 1
ATOM 1367 O O . ARG A 1 173 ? -11.848 56.352 -17.817 1.00 39.00 173 ARG A O 1
ATOM 1374 N N . ILE A 1 174 ? -11.437 54.693 -16.273 1.00 40.38 174 ILE A N 1
ATOM 1375 C CA . ILE A 1 174 ? -12.311 55.001 -15.116 1.00 40.38 174 ILE A CA 1
ATOM 1376 C C . ILE A 1 174 ? -13.803 54.641 -15.328 1.00 40.38 174 ILE A C 1
ATOM 1378 O O . ILE A 1 174 ? -14.350 55.013 -16.351 1.00 40.38 174 ILE A O 1
ATOM 1382 N N . THR A 1 175 ? -14.558 53.962 -14.446 1.00 36.78 175 THR A N 1
ATOM 1383 C CA . THR A 1 175 ? -14.365 53.453 -13.069 1.00 36.78 175 THR A CA 1
ATOM 1384 C C . THR A 1 175 ? -15.692 52.817 -12.590 1.00 36.78 175 THR A C 1
ATOM 1386 O O . THR A 1 175 ? -16.746 53.293 -12.988 1.00 36.78 175 THR A O 1
ATOM 1389 N N . ILE A 1 176 ? -15.584 51.796 -11.726 1.00 39.12 176 ILE A N 1
ATOM 1390 C CA . ILE A 1 176 ? -16.490 51.328 -10.641 1.00 39.12 176 ILE A CA 1
ATOM 1391 C C . ILE A 1 176 ? -17.965 51.008 -10.953 1.00 39.12 176 ILE A C 1
ATOM 1393 O O . ILE A 1 176 ? -18.778 51.880 -11.246 1.00 39.12 176 ILE A O 1
ATOM 1397 N N . SER A 1 177 ? -18.338 49.760 -10.662 1.00 47.31 177 SER A N 1
ATOM 1398 C CA . SER A 1 177 ? -19.258 49.403 -9.564 1.00 47.31 177 SER A CA 1
ATOM 1399 C C . SER A 1 177 ? -18.830 48.058 -8.988 1.00 47.31 177 SER A C 1
ATOM 1401 O O . SER A 1 177 ? -18.371 47.220 -9.797 1.00 47.31 177 SER A O 1
#

Foldseek 3Di:
DLVVLVVLLVVCVVCLVVVCVVVVNDSVLVVLLSLLSVLLNVLVVLLVVLVVVLVPDPDPLLNVVLVVLSVQLVVLSVQLVCLSPPVVVVQDDDPPDPDDHDDPVSVVVSSVSNNVSSVSSVVSSVVSVVCVVVVVVVSPPPPDDPPPPPPDDDDDDDDDDDDDDDDDDDDDDDDDD

pLDDT: mean 77.93, std 22.0, range [29.72, 98.44]

Sequence (177 aa):
SRQKAQGDLQKFESELAKLSDILGIPESQLKFIPEAWSQIVECRQVLQWTYAYGYYLDDKAKNDFFVYLQGEAESGLERLHKCAEKDIHAILPKAGETEPLPSLQDFNEFRVKLAGLTSVTRNYFENLVQALEAGLEDVRVTGGQSTSKKKARTASKRKPSAKGKSGRNKKARITIS